Protein AF-A0A7S3RI46-F1 (afdb_monomer_lite)

Foldseek 3Di:
DFDDDPVLLVVLVVLLVVLVVQLVVLVVVPDVSLVVNLVSLVSNLVSCVNTDPCQDPSNVVSLVVNLVSLQVNLVVCVVVVNPVSSVVSNVVNVVSVVVNVVVD

Organism: NCBI:txid141414

Radius of gyration: 14.66 Å; chains: 1; bounding box: 30×29×42 Å

Secondary structure (DSSP, 8-state):
---S-HHHHHHHHHHHHHHHHHHHHHHHHGGGGHHHHHHHHHHHHHHHHHHS-TTSHHHHHHHHHHHHHHHHHHHHHHHTT-HHHHHHHHHHHHHHHHHHHHT-

Structure (mmCIF, N/CA/C/O backbone):
data_AF-A0A7S3RI46-F1
#
_entry.id   AF-A0A7S3RI46-F1
#
loop_
_atom_site.group_PDB
_atom_site.id
_atom_site.type_symbol
_atom_site.label_atom_id
_atom_site.label_alt_id
_atom_site.label_comp_id
_atom_site.label_asym_id
_atom_site.label_entity_id
_atom_site.label_seq_id
_atom_site.pdbx_PDB_ins_code
_atom_site.Cartn_x
_atom_site.Cartn_y
_atom_site.Cartn_z
_atom_site.occupancy
_atom_site.B_iso_or_equiv
_atom_site.auth_seq_id
_atom_site.auth_comp_id
_atom_site.auth_asym_id
_atom_site.auth_atom_id
_atom_site.pdbx_PDB_model_num
ATOM 1 N N . GLU A 1 1 ? 10.068 -7.648 -18.845 1.00 53.09 1 GLU A N 1
ATOM 2 C CA . GLU A 1 1 ? 10.184 -6.561 -19.850 1.00 53.09 1 GLU A CA 1
ATOM 3 C C . GLU A 1 1 ? 9.426 -5.326 -19.367 1.00 53.09 1 GLU A C 1
ATOM 5 O O . GLU A 1 1 ? 8.544 -5.482 -18.534 1.00 53.09 1 GLU A O 1
ATOM 10 N N . LYS A 1 2 ? 9.792 -4.113 -19.807 1.00 55.44 2 LYS A N 1
ATOM 11 C CA . LYS A 1 2 ? 9.089 -2.864 -19.441 1.00 55.44 2 LYS A CA 1
ATOM 12 C C . LYS A 1 2 ? 8.233 -2.423 -20.630 1.00 55.44 2 LYS A C 1
ATOM 14 O O . LYS A 1 2 ? 8.769 -2.297 -21.726 1.00 55.44 2 LYS A O 1
ATOM 19 N N . HIS A 1 3 ? 6.937 -2.204 -20.412 1.00 64.38 3 HIS A N 1
ATOM 20 C CA . HIS A 1 3 ? 5.935 -2.068 -21.482 1.00 64.38 3 HIS A CA 1
ATOM 21 C C . HIS A 1 3 ? 5.725 -0.636 -22.012 1.00 64.38 3 HIS A C 1
ATOM 23 O O . HIS A 1 3 ? 4.960 -0.447 -22.953 1.00 64.38 3 HIS A O 1
ATOM 29 N N . LEU A 1 4 ? 6.391 0.366 -21.428 1.00 70.94 4 LEU A N 1
ATOM 30 C CA . LEU A 1 4 ? 6.129 1.787 -21.690 1.00 70.94 4 LEU A CA 1
ATOM 31 C C . LEU A 1 4 ? 7.309 2.494 -22.383 1.00 70.94 4 LEU A C 1
ATOM 33 O O . LEU A 1 4 ? 8.472 2.170 -22.098 1.00 70.94 4 LEU A O 1
ATOM 37 N N . PRO A 1 5 ? 7.040 3.496 -23.244 1.00 79.00 5 PRO A N 1
ATOM 38 C CA . PRO A 1 5 ? 8.070 4.360 -23.812 1.00 79.00 5 PRO A CA 1
ATOM 39 C C . PRO A 1 5 ? 8.821 5.150 -22.715 1.00 79.00 5 PRO A C 1
ATOM 41 O O . PRO A 1 5 ? 8.291 5.359 -21.621 1.00 79.00 5 PRO A O 1
ATOM 44 N N . PRO A 1 6 ? 10.063 5.615 -22.972 1.00 79.81 6 PRO A N 1
ATOM 45 C CA . PRO A 1 6 ? 10.949 6.151 -21.929 1.00 79.81 6 PRO A CA 1
ATOM 46 C C . PRO A 1 6 ? 10.370 7.304 -21.096 1.00 79.81 6 PRO A C 1
ATOM 48 O O . PRO A 1 6 ? 10.560 7.320 -19.884 1.00 79.81 6 PRO A O 1
ATOM 51 N N . HIS A 1 7 ? 9.634 8.222 -21.726 1.00 81.56 7 HIS A N 1
ATOM 52 C CA . HIS A 1 7 ? 9.030 9.379 -21.059 1.00 81.56 7 HIS A CA 1
ATOM 53 C C . HIS A 1 7 ? 7.856 8.980 -20.147 1.00 81.56 7 HIS A C 1
ATOM 55 O O . HIS A 1 7 ? 7.785 9.420 -19.004 1.00 81.56 7 HIS A O 1
ATOM 61 N N . GLU A 1 8 ? 6.980 8.076 -20.600 1.00 83.19 8 GLU A N 1
ATOM 62 C CA . GLU A 1 8 ? 5.882 7.544 -19.775 1.00 83.19 8 GLU A CA 1
ATOM 63 C C . GLU A 1 8 ? 6.406 6.706 -18.608 1.00 83.19 8 GLU A C 1
ATOM 65 O O . GLU A 1 8 ? 5.813 6.687 -17.530 1.00 83.19 8 GLU A O 1
ATOM 70 N N . ARG A 1 9 ? 7.548 6.039 -18.795 1.00 85.44 9 ARG A N 1
ATOM 71 C CA . ARG A 1 9 ? 8.231 5.322 -17.718 1.00 85.44 9 ARG A CA 1
ATOM 72 C C . ARG A 1 9 ? 8.745 6.270 -16.640 1.00 85.44 9 ARG A C 1
ATOM 74 O O . ARG A 1 9 ? 8.572 5.973 -15.463 1.00 85.44 9 ARG A O 1
ATOM 81 N N . GLU A 1 10 ? 9.411 7.355 -17.022 1.00 88.75 10 GLU A N 1
ATOM 82 C CA . GLU A 1 10 ? 9.913 8.348 -16.062 1.00 88.75 10 GLU A CA 1
ATOM 83 C C . GLU A 1 10 ? 8.765 8.984 -15.282 1.00 88.75 10 GLU A C 1
ATOM 85 O O . GLU A 1 10 ? 8.842 9.087 -14.058 1.00 88.75 10 GLU A O 1
ATOM 90 N N . GLN A 1 11 ? 7.662 9.293 -15.966 1.00 90.38 11 GLN A N 1
ATOM 91 C CA . GLN A 1 11 ? 6.447 9.764 -15.316 1.00 90.38 11 GLN A CA 1
ATOM 92 C C . GLN A 1 11 ? 5.876 8.724 -14.339 1.00 90.38 11 GLN A C 1
ATOM 94 O O . GLN A 1 11 ? 5.619 9.064 -13.188 1.00 90.38 11 GLN A O 1
ATOM 99 N N . CYS A 1 12 ? 5.733 7.456 -14.743 1.00 90.19 12 CYS A N 1
ATOM 100 C CA . CYS A 1 12 ? 5.224 6.410 -13.848 1.00 90.19 12 CYS A CA 1
ATOM 101 C C . CYS A 1 12 ? 6.121 6.220 -12.618 1.00 90.19 12 CYS A C 1
ATOM 103 O O . CYS A 1 12 ? 5.613 6.005 -11.524 1.00 90.19 12 CYS A O 1
ATOM 105 N N . LEU A 1 13 ? 7.446 6.310 -12.769 1.00 92.75 13 LEU A N 1
ATOM 106 C CA . LEU A 1 13 ? 8.376 6.224 -11.639 1.00 92.75 13 LEU A CA 1
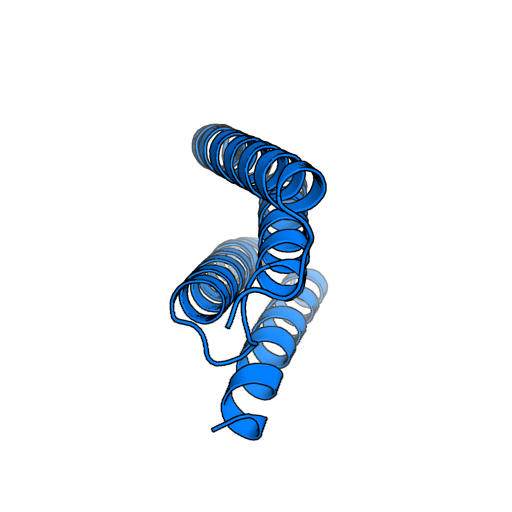ATOM 107 C C . LEU A 1 13 ? 8.227 7.411 -10.679 1.00 92.75 13 LEU A C 1
ATOM 109 O O . LEU A 1 13 ? 8.272 7.210 -9.468 1.00 92.75 13 LEU A O 1
ATOM 113 N N . ALA A 1 14 ? 8.019 8.622 -11.200 1.00 94.69 14 ALA A N 1
ATOM 114 C CA . ALA A 1 14 ? 7.749 9.797 -10.375 1.00 94.69 14 ALA A CA 1
ATOM 115 C C . ALA A 1 14 ? 6.405 9.679 -9.632 1.00 94.69 14 ALA A C 1
ATOM 117 O O . ALA A 1 14 ? 6.339 9.962 -8.439 1.00 94.69 14 ALA A O 1
ATOM 118 N N . GLU A 1 15 ? 5.356 9.199 -10.308 1.00 95.25 15 GLU A N 1
ATOM 119 C CA . GLU A 1 15 ? 4.040 8.937 -9.706 1.00 95.25 15 GLU A CA 1
ATOM 120 C C . GLU A 1 15 ? 4.126 7.865 -8.608 1.00 95.25 15 GLU A C 1
ATOM 122 O O . GLU A 1 15 ? 3.556 8.037 -7.531 1.00 95.25 15 GLU A O 1
ATOM 127 N N . ILE A 1 16 ? 4.892 6.792 -8.841 1.00 95.56 16 ILE A N 1
ATOM 128 C CA . ILE A 1 16 ? 5.181 5.761 -7.835 1.00 95.56 16 ILE A CA 1
ATOM 129 C C . ILE A 1 16 ? 5.881 6.373 -6.619 1.00 95.56 16 ILE A C 1
ATOM 131 O O . ILE A 1 16 ? 5.438 6.151 -5.494 1.00 95.56 16 ILE A O 1
ATOM 135 N N . ALA A 1 17 ? 6.939 7.158 -6.837 1.00 95.62 17 ALA A N 1
ATOM 136 C CA . ALA A 1 17 ? 7.692 7.778 -5.753 1.00 95.62 17 ALA A CA 1
ATOM 137 C C . ALA A 1 17 ? 6.810 8.713 -4.912 1.00 95.62 17 ALA A C 1
ATOM 139 O O . ALA A 1 17 ? 6.876 8.670 -3.686 1.00 95.62 17 ALA A O 1
ATOM 140 N N . GLN A 1 18 ? 5.938 9.499 -5.552 1.00 96.75 18 GLN A N 1
ATOM 141 C CA . GLN A 1 18 ? 4.990 10.353 -4.837 1.00 96.75 18 GLN A CA 1
ATOM 142 C C . GLN A 1 18 ? 4.001 9.531 -4.001 1.00 96.75 18 GLN A C 1
ATOM 144 O O . GLN A 1 18 ? 3.803 9.834 -2.828 1.00 96.75 18 GLN A O 1
ATOM 149 N N . CYS A 1 19 ? 3.429 8.460 -4.564 1.00 96.25 19 CYS A N 1
ATOM 150 C CA . CYS A 1 19 ? 2.526 7.573 -3.824 1.00 96.25 19 CYS A CA 1
ATOM 151 C C . CYS A 1 19 ? 3.213 6.940 -2.604 1.00 96.25 19 CYS A C 1
ATOM 153 O O . CYS A 1 19 ? 2.599 6.804 -1.546 1.00 96.25 19 CYS A O 1
ATOM 155 N N . ASP A 1 20 ? 4.483 6.556 -2.739 1.00 95.56 20 ASP A N 1
ATOM 156 C CA . ASP A 1 20 ? 5.248 5.954 -1.649 1.00 95.56 20 ASP A CA 1
ATOM 157 C C . ASP A 1 20 ? 5.533 6.968 -0.526 1.00 95.56 20 ASP A C 1
ATOM 159 O O . ASP A 1 20 ? 5.450 6.617 0.653 1.00 95.56 20 ASP A O 1
ATOM 163 N N . GLU A 1 21 ? 5.833 8.226 -0.862 1.00 96.44 21 GLU A N 1
ATOM 164 C CA . GLU A 1 21 ? 5.995 9.301 0.126 1.00 96.44 21 GLU A CA 1
ATOM 165 C C . GLU A 1 21 ? 4.668 9.647 0.816 1.00 96.44 21 GLU A C 1
ATOM 167 O O . GLU A 1 21 ? 4.624 9.742 2.045 1.00 96.44 21 GLU A O 1
ATOM 172 N N . ASP A 1 22 ? 3.567 9.729 0.065 1.00 94.81 22 ASP A N 1
ATOM 173 C CA . ASP A 1 22 ? 2.229 9.966 0.618 1.00 94.81 22 ASP A CA 1
ATOM 174 C C . ASP A 1 22 ? 1.823 8.842 1.584 1.00 94.81 22 ASP A C 1
ATOM 176 O O . ASP A 1 22 ? 1.309 9.098 2.678 1.00 94.81 22 ASP A O 1
ATOM 180 N N . ALA A 1 23 ? 2.103 7.585 1.224 1.00 94.81 23 ALA A N 1
ATOM 181 C CA . ALA A 1 23 ? 1.854 6.433 2.084 1.00 94.81 23 ALA A CA 1
ATOM 182 C C . ALA A 1 23 ? 2.690 6.497 3.374 1.00 94.81 23 ALA A C 1
ATOM 184 O O . ALA A 1 23 ? 2.169 6.238 4.464 1.00 94.81 23 ALA A O 1
ATOM 185 N N . LYS A 1 24 ? 3.972 6.881 3.291 1.00 94.06 24 LYS A N 1
ATOM 186 C CA . LYS A 1 24 ? 4.823 7.073 4.479 1.00 94.06 24 LYS A CA 1
ATOM 187 C C . LYS A 1 24 ? 4.281 8.173 5.388 1.00 94.06 24 LYS A C 1
ATOM 189 O O . LYS A 1 24 ? 4.192 7.947 6.595 1.00 94.06 24 LYS A O 1
ATOM 194 N N . ALA A 1 25 ? 3.887 9.314 4.825 1.00 93.69 25 ALA A N 1
ATOM 195 C CA . ALA A 1 25 ? 3.313 10.426 5.579 1.00 93.69 25 ALA A CA 1
ATOM 196 C C . ALA A 1 25 ? 2.010 10.007 6.281 1.00 93.69 25 ALA A C 1
ATOM 198 O O . ALA A 1 25 ? 1.883 10.143 7.499 1.00 93.69 25 ALA A O 1
ATOM 199 N N . CYS A 1 26 ? 1.087 9.368 5.554 1.00 92.75 26 CYS A N 1
ATOM 200 C CA . CYS A 1 26 ? -0.175 8.889 6.122 1.00 92.75 26 CYS A CA 1
ATOM 201 C C . CYS A 1 26 ? 0.041 7.868 7.250 1.00 92.75 26 CYS A C 1
ATOM 203 O O . CYS A 1 26 ? -0.684 7.876 8.243 1.00 92.75 26 CYS A O 1
ATOM 205 N N . LYS A 1 27 ? 1.058 7.004 7.132 1.00 88.94 27 LYS A N 1
ATOM 206 C CA . LYS A 1 27 ? 1.397 6.021 8.171 1.00 88.94 27 LYS A CA 1
ATOM 207 C C . LYS A 1 27 ? 1.870 6.679 9.474 1.00 88.94 27 LYS A C 1
ATOM 209 O O . LYS A 1 27 ? 1.642 6.113 10.540 1.00 88.94 27 LYS A O 1
ATOM 214 N N . GLN A 1 28 ? 2.503 7.852 9.407 1.00 88.81 28 GLN A N 1
ATOM 215 C CA . GLN A 1 28 ? 2.966 8.600 10.584 1.00 88.81 28 GLN A CA 1
ATOM 216 C C . GLN A 1 28 ? 1.829 9.331 11.310 1.00 88.81 28 GLN A C 1
ATOM 218 O O . GLN A 1 28 ? 1.880 9.488 12.527 1.00 88.81 28 GLN A O 1
ATOM 223 N N . GLU A 1 29 ? 0.794 9.744 10.582 1.00 87.75 29 GLU A N 1
ATOM 224 C CA . GLU A 1 29 ? -0.355 10.482 11.123 1.00 87.75 29 GLU A CA 1
ATOM 225 C C . GLU A 1 29 ? -1.428 9.585 11.781 1.00 87.75 29 GLU A C 1
ATOM 227 O O . GLU A 1 29 ? -2.325 10.080 12.465 1.00 87.75 29 GLU A O 1
ATOM 232 N N . GLY A 1 30 ? -1.335 8.261 11.624 1.00 83.38 30 GLY A N 1
ATOM 233 C CA . GLY A 1 30 ? -2.172 7.292 12.337 1.00 83.38 30 GLY A CA 1
ATOM 234 C C . GLY A 1 30 ? -3.609 7.177 11.810 1.00 83.38 30 GLY A C 1
ATOM 235 O O . GLY A 1 30 ? -3.861 7.262 10.607 1.00 83.38 30 GLY A O 1
ATOM 236 N N . GLU A 1 31 ? -4.571 6.933 12.710 1.00 83.25 31 GLU A N 1
ATOM 237 C CA . GLU A 1 31 ? -5.917 6.461 12.332 1.00 83.25 31 GLU A CA 1
ATOM 238 C C . GLU A 1 31 ? -6.697 7.419 11.424 1.00 83.25 31 GLU A C 1
ATOM 240 O O . GLU A 1 31 ? -7.403 6.973 10.518 1.00 83.25 31 GLU A O 1
ATOM 245 N N . ALA A 1 32 ? -6.515 8.732 11.594 1.00 86.81 32 ALA A N 1
ATOM 246 C CA . ALA A 1 32 ? -7.181 9.755 10.784 1.00 86.81 32 ALA A CA 1
ATOM 247 C C . ALA A 1 32 ? -6.818 9.682 9.288 1.00 86.81 32 ALA A C 1
ATOM 249 O O . ALA A 1 32 ? -7.549 10.200 8.442 1.00 86.81 32 ALA A O 1
ATOM 250 N N . LYS A 1 33 ? -5.696 9.034 8.954 1.00 92.44 33 LYS A N 1
ATOM 251 C CA . LYS A 1 33 ? -5.148 8.950 7.598 1.00 92.44 33 LYS A CA 1
ATOM 252 C C . LYS A 1 33 ? -5.200 7.550 6.997 1.00 92.44 33 LYS A C 1
ATOM 254 O O . LYS A 1 33 ? -4.726 7.355 5.882 1.00 92.44 33 LYS A O 1
ATOM 259 N N . HIS A 1 34 ? -5.830 6.585 7.665 1.00 92.06 34 HIS A N 1
ATOM 260 C CA . HIS A 1 34 ? -5.931 5.205 7.179 1.00 92.06 34 HIS A CA 1
ATOM 261 C C . HIS A 1 34 ? -6.531 5.087 5.771 1.00 92.06 34 HIS A C 1
ATOM 263 O O . HIS A 1 34 ? -6.014 4.339 4.944 1.00 92.06 34 HIS A O 1
ATOM 269 N N . GLN A 1 35 ? -7.575 5.859 5.461 1.00 91.81 35 GLN A N 1
ATOM 270 C CA . GLN A 1 35 ? -8.171 5.838 4.123 1.00 91.81 35 GLN A CA 1
ATOM 271 C C . GLN A 1 35 ? -7.206 6.376 3.054 1.00 91.81 35 GLN A C 1
ATOM 273 O O . GLN A 1 35 ? -7.117 5.819 1.964 1.00 91.81 35 GLN A O 1
ATOM 278 N N . GLN A 1 36 ? -6.461 7.432 3.383 1.00 94.25 36 GLN A N 1
ATOM 279 C CA . GLN A 1 36 ? -5.502 8.064 2.472 1.00 94.25 36 GLN A CA 1
ATOM 280 C C . GLN A 1 36 ? -4.273 7.175 2.260 1.00 94.25 36 GLN A C 1
ATOM 282 O O . GLN A 1 36 ? -3.789 7.057 1.139 1.00 94.25 36 GLN A O 1
ATOM 287 N N . LEU A 1 37 ? -3.837 6.463 3.305 1.00 95.75 37 LEU A N 1
ATOM 288 C CA . LEU A 1 37 ? -2.810 5.428 3.206 1.00 95.75 37 LEU A CA 1
ATOM 289 C C . LEU A 1 37 ? -3.212 4.342 2.201 1.00 95.75 37 LEU A C 1
ATOM 291 O O . LEU A 1 37 ? -2.431 3.995 1.319 1.00 95.75 37 LEU A O 1
ATOM 295 N N . LEU A 1 38 ? -4.431 3.813 2.325 1.00 94.94 38 LEU A N 1
ATOM 296 C CA . LEU A 1 38 ? -4.932 2.772 1.430 1.00 94.94 38 LEU A CA 1
ATOM 297 C C . LEU A 1 38 ? -5.023 3.252 -0.023 1.00 94.94 38 LEU A C 1
ATOM 299 O O . LEU A 1 38 ? -4.658 2.508 -0.931 1.00 94.94 38 LEU A O 1
ATOM 303 N N . GLU A 1 39 ? -5.467 4.489 -0.240 1.00 95.38 39 GLU A N 1
ATOM 304 C CA . GLU A 1 39 ? -5.549 5.093 -1.571 1.00 95.38 39 GLU A CA 1
ATOM 305 C C . GLU A 1 39 ? -4.161 5.306 -2.197 1.00 95.38 39 GLU A C 1
ATOM 307 O O . GLU A 1 39 ? -3.959 4.988 -3.371 1.00 95.38 39 GLU A O 1
ATOM 312 N N . ALA A 1 40 ? -3.189 5.797 -1.421 1.00 96.44 40 ALA A N 1
ATOM 313 C CA . ALA A 1 40 ? -1.814 5.984 -1.881 1.00 96.44 40 ALA A CA 1
ATOM 314 C C . ALA A 1 40 ? -1.174 4.648 -2.296 1.00 96.44 40 ALA A C 1
ATOM 316 O O . ALA A 1 40 ? -0.578 4.546 -3.369 1.00 96.44 40 ALA A O 1
ATOM 317 N N . LEU A 1 41 ? -1.371 3.593 -1.498 1.00 96.00 41 LEU A N 1
ATOM 318 C CA . LEU A 1 41 ? -0.873 2.251 -1.812 1.00 96.00 41 LEU A CA 1
ATOM 319 C C . LEU A 1 41 ? -1.548 1.651 -3.058 1.00 96.00 41 LEU A C 1
ATOM 321 O O . LEU A 1 41 ? -0.870 1.044 -3.887 1.00 96.00 41 LEU A O 1
ATOM 325 N N . GLU A 1 42 ? -2.858 1.845 -3.240 1.00 95.06 42 GLU A N 1
ATOM 326 C CA . GLU A 1 42 ? -3.573 1.400 -4.447 1.00 95.06 42 GLU A CA 1
ATOM 327 C C . GLU A 1 42 ? -3.088 2.099 -5.712 1.00 95.06 42 GLU A C 1
ATOM 329 O O . GLU A 1 42 ? -2.853 1.441 -6.730 1.00 95.06 42 GLU A O 1
ATOM 334 N N . LYS A 1 43 ? -2.919 3.423 -5.653 1.00 95.50 43 LYS A N 1
ATOM 335 C CA . LYS A 1 43 ? -2.370 4.202 -6.765 1.00 95.50 43 LYS A CA 1
ATOM 336 C C . LYS A 1 43 ? -0.953 3.737 -7.085 1.00 95.50 43 LYS A C 1
ATOM 338 O O . LYS A 1 43 ? -0.661 3.407 -8.234 1.00 95.50 43 LYS A O 1
ATOM 343 N N . GLY A 1 44 ? -0.106 3.587 -6.066 1.00 96.00 44 GLY A N 1
ATOM 344 C CA . GLY A 1 44 ? 1.251 3.067 -6.215 1.00 96.00 44 GLY A CA 1
ATOM 345 C C . GLY A 1 44 ? 1.296 1.6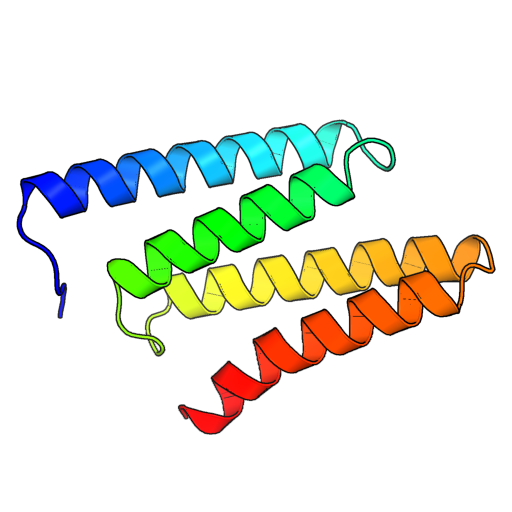81 -6.867 1.00 96.00 44 GLY A C 1
ATOM 346 O O . GLY A 1 44 ? 2.135 1.442 -7.738 1.00 96.00 44 GLY A O 1
ATOM 347 N N . LEU A 1 45 ? 0.385 0.775 -6.498 1.00 94.56 45 LEU A N 1
ATOM 348 C CA . LEU A 1 45 ? 0.251 -0.541 -7.128 1.00 94.56 45 LEU A CA 1
ATOM 349 C C . LEU A 1 45 ? -0.217 -0.431 -8.587 1.00 94.56 45 LEU A C 1
ATOM 351 O O . LEU A 1 45 ? 0.317 -1.116 -9.458 1.00 94.56 45 LEU A O 1
ATOM 355 N N . HIS A 1 46 ? -1.177 0.449 -8.879 1.00 93.81 46 HIS A N 1
ATOM 356 C CA . HIS A 1 46 ? -1.652 0.687 -10.242 1.00 93.81 46 HIS A CA 1
ATOM 357 C C . HIS A 1 46 ? -0.520 1.147 -11.175 1.00 93.81 46 HIS A C 1
ATOM 359 O O . HIS A 1 46 ? -0.348 0.578 -12.254 1.00 93.81 46 HIS A O 1
ATOM 365 N N . HIS A 1 47 ? 0.294 2.120 -10.758 1.00 93.12 47 HIS A N 1
ATOM 366 C CA . HIS A 1 47 ? 1.427 2.587 -11.565 1.00 93.12 47 HIS A CA 1
ATOM 367 C C . HIS A 1 47 ? 2.497 1.497 -11.745 1.00 93.12 47 HIS A C 1
ATOM 369 O O . HIS A 1 47 ? 3.044 1.346 -12.839 1.00 93.12 47 HIS A O 1
ATOM 375 N N . ARG A 1 48 ? 2.754 0.675 -10.717 1.00 93.44 48 ARG A N 1
ATOM 376 C CA . ARG A 1 48 ? 3.671 -0.474 -10.824 1.00 93.44 48 ARG A CA 1
ATOM 37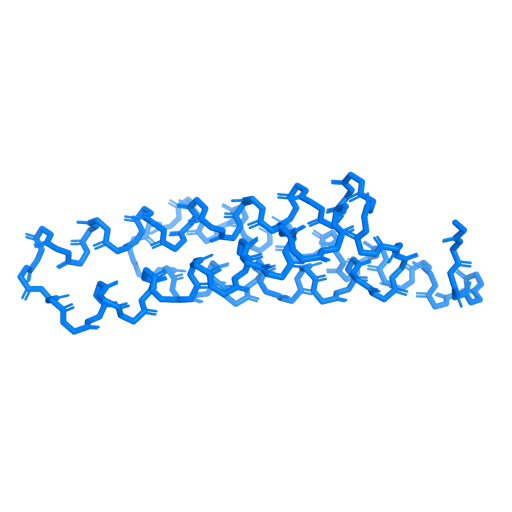7 C C . ARG A 1 48 ? 3.176 -1.515 -11.827 1.00 93.44 48 ARG A C 1
ATOM 379 O O . ARG A 1 48 ? 3.960 -1.919 -12.676 1.00 93.44 48 ARG A O 1
ATOM 386 N N . ARG A 1 49 ? 1.887 -1.867 -11.823 1.00 91.44 49 ARG A N 1
ATOM 387 C CA . ARG A 1 49 ? 1.289 -2.788 -12.814 1.00 91.44 49 ARG A CA 1
ATOM 388 C C . ARG A 1 49 ? 1.334 -2.267 -14.252 1.00 91.44 49 ARG A C 1
ATOM 390 O O . ARG A 1 49 ? 1.333 -3.050 -15.194 1.00 91.44 49 ARG A O 1
ATOM 397 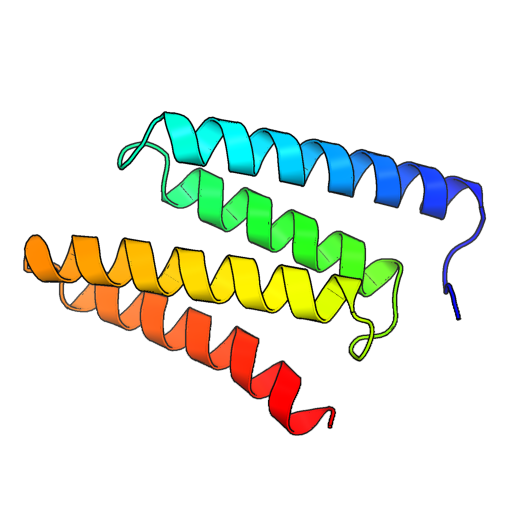N N . ARG A 1 50 ? 1.371 -0.945 -14.446 1.00 90.12 50 ARG A N 1
ATOM 398 C CA . ARG A 1 50 ? 1.581 -0.346 -15.776 1.00 90.12 50 ARG A CA 1
ATOM 399 C C . ARG A 1 50 ? 3.029 -0.479 -16.248 1.00 90.12 50 ARG A C 1
ATOM 401 O O . ARG A 1 50 ? 3.276 -0.559 -17.449 1.00 90.12 50 ARG A O 1
ATOM 408 N N . LEU A 1 51 ? 3.981 -0.460 -15.317 1.00 89.50 51 LEU A N 1
ATOM 409 C CA . LEU A 1 51 ? 5.408 -0.415 -15.624 1.00 89.50 51 LEU A CA 1
ATOM 410 C C . LEU A 1 51 ? 6.070 -1.798 -15.665 1.00 89.50 51 LEU A C 1
ATOM 412 O O . LEU A 1 51 ? 6.979 -2.028 -16.472 1.00 89.50 51 LEU A O 1
ATOM 416 N N . TYR A 1 52 ? 5.620 -2.697 -14.802 1.00 88.62 52 TYR A N 1
ATOM 417 C CA . TYR A 1 52 ? 6.181 -4.018 -14.583 1.00 88.62 52 TYR A CA 1
ATOM 418 C C . TYR A 1 52 ? 5.140 -5.102 -14.868 1.00 88.62 52 TYR A C 1
ATOM 420 O O . TYR A 1 52 ? 3.939 -4.850 -14.859 1.00 88.62 52 TYR A O 1
ATOM 428 N N . GLN A 1 53 ? 5.616 -6.318 -15.129 1.00 87.12 53 GLN A N 1
ATOM 429 C CA . GLN A 1 53 ? 4.748 -7.489 -15.241 1.00 87.12 53 GLN A CA 1
ATOM 430 C C . GLN A 1 53 ? 4.126 -7.819 -13.880 1.00 87.12 53 GLN A C 1
ATOM 432 O O . GLN A 1 53 ? 4.729 -7.545 -12.848 1.00 87.12 53 GLN A O 1
ATOM 437 N N . GLU A 1 54 ? 2.954 -8.449 -13.875 1.00 86.31 54 GLU A N 1
ATOM 438 C CA . GLU A 1 54 ? 2.234 -8.775 -12.635 1.00 86.31 54 GLU A CA 1
ATOM 439 C C . GLU A 1 54 ? 3.067 -9.649 -11.680 1.00 86.31 54 GLU A C 1
ATOM 441 O O . GLU A 1 54 ? 3.089 -9.414 -10.477 1.00 86.31 54 GLU A O 1
ATOM 446 N N . ALA A 1 55 ? 3.853 -10.582 -12.228 1.00 85.25 55 ALA A N 1
ATOM 447 C CA . ALA A 1 55 ? 4.758 -11.449 -11.472 1.00 85.25 55 ALA A CA 1
ATOM 448 C C . ALA A 1 55 ? 6.077 -10.769 -11.035 1.00 85.25 55 ALA A C 1
ATOM 450 O O . ALA A 1 55 ? 6.981 -11.438 -10.527 1.00 85.25 55 ALA A O 1
ATOM 451 N N . SER A 1 56 ? 6.250 -9.463 -11.269 1.00 88.88 56 SER A N 1
ATOM 452 C CA . SER A 1 56 ? 7.482 -8.769 -10.890 1.00 88.88 56 SER A CA 1
ATOM 453 C C . SER A 1 56 ? 7.580 -8.579 -9.370 1.00 88.88 56 SER A C 1
ATOM 455 O O . SER A 1 56 ? 6.559 -8.446 -8.685 1.00 88.88 56 SER A O 1
ATOM 457 N N . PRO A 1 57 ? 8.805 -8.512 -8.815 1.00 89.44 57 PRO A N 1
ATOM 458 C CA . PRO A 1 57 ? 8.986 -8.254 -7.391 1.00 89.44 57 PRO A CA 1
ATOM 459 C C . PRO A 1 57 ? 8.391 -6.904 -6.968 1.00 89.44 57 PRO A C 1
ATOM 461 O O . PRO A 1 57 ? 7.855 -6.809 -5.872 1.00 89.44 57 PRO A O 1
ATOM 464 N N . GLU A 1 58 ? 8.417 -5.885 -7.833 1.00 92.00 58 GLU A N 1
ATOM 465 C CA . GLU A 1 58 ? 7.854 -4.564 -7.536 1.00 92.00 58 GLU A CA 1
ATOM 466 C C . GLU A 1 58 ? 6.331 -4.602 -7.361 1.00 92.00 58 GLU A C 1
ATOM 468 O O . GLU A 1 58 ? 5.800 -3.955 -6.456 1.00 92.00 58 GLU A O 1
ATOM 473 N N . VAL A 1 59 ? 5.619 -5.350 -8.211 1.00 91.88 59 VAL A N 1
ATOM 474 C CA . VAL A 1 59 ? 4.162 -5.523 -8.090 1.00 91.88 59 VAL A CA 1
ATOM 475 C C . VAL A 1 59 ? 3.836 -6.379 -6.871 1.00 91.88 59 VAL A C 1
ATOM 477 O O . VAL A 1 59 ? 2.964 -6.013 -6.083 1.00 91.88 59 VAL A O 1
ATOM 480 N N . HIS A 1 60 ? 4.586 -7.460 -6.656 1.00 90.50 60 HIS A N 1
ATOM 481 C CA . HIS A 1 60 ? 4.399 -8.342 -5.508 1.00 90.50 60 HIS A CA 1
ATOM 482 C C . HIS A 1 60 ? 4.608 -7.609 -4.173 1.00 90.50 60 HIS A C 1
ATOM 484 O O . HIS A 1 60 ? 3.767 -7.698 -3.277 1.00 90.50 60 HIS A O 1
ATOM 490 N N . GLU A 1 61 ? 5.682 -6.832 -4.039 1.00 92.25 61 GLU A N 1
ATOM 491 C CA . GLU A 1 61 ? 5.952 -6.055 -2.829 1.00 92.25 61 GLU A CA 1
ATOM 492 C C . GLU A 1 61 ? 4.850 -5.015 -2.570 1.00 92.25 61 GLU A C 1
ATOM 494 O O . GLU A 1 61 ? 4.387 -4.866 -1.438 1.00 92.25 61 GLU A O 1
ATOM 499 N N . ALA A 1 62 ? 4.346 -4.353 -3.615 1.00 93.81 62 ALA A N 1
ATOM 500 C CA . ALA A 1 62 ? 3.240 -3.406 -3.485 1.00 93.81 62 ALA A CA 1
ATOM 501 C C . ALA A 1 62 ? 1.916 -4.078 -3.080 1.00 93.81 62 ALA A C 1
ATOM 503 O O . ALA A 1 62 ? 1.214 -3.561 -2.207 1.00 93.81 62 ALA A O 1
ATOM 504 N N . CYS A 1 63 ? 1.590 -5.242 -3.653 1.00 93.75 63 CYS A N 1
ATOM 505 C CA . CYS A 1 63 ? 0.445 -6.052 -3.228 1.00 93.75 63 CYS A CA 1
ATOM 506 C C . CYS A 1 63 ? 0.567 -6.430 -1.749 1.00 93.75 63 CYS A C 1
ATOM 508 O O . CYS A 1 63 ? -0.376 -6.237 -0.981 1.00 93.75 63 CYS A O 1
ATOM 510 N N . ARG A 1 64 ? 1.749 -6.891 -1.328 1.00 92.69 64 ARG A N 1
ATOM 511 C CA . ARG A 1 64 ? 2.024 -7.244 0.065 1.00 92.69 64 ARG A CA 1
ATOM 512 C C . ARG A 1 64 ? 1.825 -6.056 1.005 1.00 92.69 64 ARG A C 1
ATOM 514 O O . ARG A 1 64 ? 1.121 -6.198 2.002 1.00 92.69 64 ARG A O 1
ATOM 521 N N . HIS A 1 65 ? 2.385 -4.890 0.688 1.00 93.62 65 HIS A N 1
ATOM 522 C CA . HIS A 1 65 ? 2.217 -3.688 1.509 1.00 93.62 65 HIS A CA 1
ATOM 523 C C . HIS A 1 65 ? 0.750 -3.261 1.631 1.00 93.62 65 HIS A C 1
ATOM 525 O O . HIS A 1 65 ? 0.304 -2.892 2.720 1.00 93.62 65 HIS A O 1
ATOM 531 N N . LEU A 1 66 ? -0.019 -3.347 0.543 1.00 94.94 66 LEU A N 1
ATOM 532 C CA . LEU A 1 66 ? -1.451 -3.057 0.569 1.00 94.94 66 LEU A CA 1
ATOM 533 C C . LEU A 1 66 ? -2.221 -4.070 1.433 1.00 94.94 66 LEU A C 1
ATOM 535 O O . LEU A 1 66 ? -3.058 -3.662 2.237 1.00 94.94 66 LEU A O 1
ATOM 539 N N . CYS A 1 67 ? -1.910 -5.365 1.334 1.00 94.31 67 CYS A N 1
ATOM 540 C CA . CYS A 1 67 ? -2.499 -6.401 2.188 1.00 94.31 67 CYS A CA 1
ATOM 541 C C . CYS A 1 67 ? -2.184 -6.172 3.672 1.00 94.31 67 CYS A C 1
ATOM 543 O O . CYS A 1 67 ? -3.084 -6.218 4.510 1.00 94.31 67 CYS A O 1
ATOM 545 N N . GLU A 1 68 ? -0.924 -5.887 4.006 1.00 93.88 68 GLU A N 1
ATOM 546 C CA . GLU A 1 68 ? -0.496 -5.597 5.378 1.00 93.88 68 GLU A CA 1
ATOM 547 C C . GLU A 1 68 ? -1.223 -4.367 5.943 1.00 93.88 68 GLU A C 1
ATOM 549 O O . GLU A 1 68 ? -1.701 -4.405 7.080 1.00 93.88 68 GLU A O 1
ATOM 554 N N . ALA A 1 69 ? -1.384 -3.306 5.145 1.00 94.44 69 ALA A N 1
ATOM 555 C CA . ALA A 1 69 ? -2.135 -2.117 5.540 1.00 94.44 69 ALA A CA 1
ATOM 556 C C . ALA A 1 69 ? -3.627 -2.417 5.759 1.00 94.44 69 ALA A C 1
ATOM 558 O O . ALA A 1 69 ? -4.178 -2.043 6.796 1.00 94.44 69 ALA A O 1
ATOM 559 N N . CYS A 1 70 ? -4.276 -3.132 4.833 1.00 94.94 70 CYS A N 1
ATOM 560 C CA . CYS A 1 70 ? -5.667 -3.564 4.982 1.00 94.94 70 CYS A CA 1
ATOM 561 C C . CYS A 1 70 ? -5.865 -4.385 6.263 1.00 94.94 70 CYS A C 1
ATOM 563 O O . CYS A 1 70 ? -6.783 -4.100 7.028 1.00 94.94 70 CYS A O 1
ATOM 565 N N . ASN A 1 71 ? -4.982 -5.348 6.540 1.00 94.88 71 ASN A N 1
ATOM 566 C CA . ASN A 1 71 ? -5.062 -6.202 7.728 1.00 94.88 71 ASN A CA 1
ATOM 567 C C . ASN A 1 71 ? -4.827 -5.421 9.027 1.00 94.88 71 ASN A C 1
ATOM 569 O O . ASN A 1 71 ? -5.533 -5.631 10.018 1.00 94.88 71 ASN A O 1
ATOM 573 N N . PHE A 1 72 ? -3.866 -4.494 9.029 1.00 94.56 72 PHE A N 1
ATOM 574 C CA . PHE A 1 72 ? -3.607 -3.624 10.173 1.00 94.56 72 PHE A CA 1
ATOM 575 C C . PHE A 1 72 ? -4.831 -2.761 10.502 1.00 94.56 72 PHE A C 1
ATOM 577 O O . PHE A 1 72 ? -5.289 -2.740 11.646 1.00 94.56 72 PHE A O 1
ATOM 584 N N . ILE A 1 73 ? -5.400 -2.093 9.496 1.00 94.75 73 ILE A N 1
ATOM 585 C CA . ILE A 1 73 ? -6.566 -1.223 9.680 1.00 94.75 73 ILE A CA 1
ATOM 586 C C . ILE A 1 73 ? -7.799 -2.059 10.046 1.00 94.75 73 ILE A C 1
ATOM 588 O O . ILE A 1 73 ? -8.539 -1.680 10.950 1.00 94.75 73 ILE A O 1
ATOM 592 N N . ALA A 1 74 ? -7.992 -3.228 9.430 1.00 94.44 74 ALA A N 1
ATOM 593 C CA . ALA A 1 74 ? -9.064 -4.152 9.794 1.00 94.44 74 ALA A CA 1
ATOM 594 C C . ALA A 1 74 ? -8.979 -4.559 11.270 1.00 94.44 74 ALA A C 1
ATOM 596 O O . ALA A 1 74 ? -9.979 -4.507 11.977 1.00 94.44 74 ALA A O 1
ATOM 597 N N . THR A 1 75 ? -7.780 -4.885 11.762 1.00 94.44 75 THR A N 1
ATOM 598 C CA . THR A 1 75 ? -7.553 -5.226 13.176 1.00 94.44 75 THR A CA 1
ATOM 599 C C . THR A 1 75 ? -7.937 -4.070 14.103 1.00 94.44 75 THR A C 1
ATOM 601 O O . THR A 1 75 ? -8.562 -4.297 15.137 1.00 94.44 75 THR A O 1
ATOM 604 N N . ARG A 1 76 ? -7.625 -2.823 13.727 1.00 92.69 76 ARG A N 1
ATOM 605 C CA . ARG A 1 76 ? -8.057 -1.633 14.479 1.00 92.69 76 ARG A CA 1
ATOM 606 C C . ARG A 1 76 ? -9.575 -1.479 14.486 1.00 92.69 76 ARG A C 1
ATOM 608 O O . ARG A 1 76 ? -10.149 -1.236 15.540 1.00 92.69 76 ARG A O 1
ATOM 615 N N . LEU A 1 77 ? -10.231 -1.684 13.346 1.00 93.00 77 LEU A N 1
ATOM 616 C CA . LEU A 1 77 ? -11.692 -1.630 13.254 1.00 93.00 77 LEU A CA 1
ATOM 617 C C . LEU A 1 77 ? -12.362 -2.725 14.096 1.00 93.00 77 LEU A C 1
ATOM 619 O O . LEU A 1 77 ? -13.362 -2.442 14.748 1.00 93.00 77 LEU A O 1
ATOM 623 N N . LEU A 1 78 ? -11.790 -3.934 14.159 1.00 93.75 78 LEU A N 1
ATOM 624 C CA . LEU A 1 78 ? -12.263 -4.999 15.055 1.00 93.75 78 LEU A CA 1
ATOM 625 C C . LEU A 1 78 ? -12.160 -4.593 16.530 1.00 93.75 78 LEU A C 1
ATOM 627 O O . LEU A 1 78 ? -13.089 -4.836 17.290 1.00 93.75 78 LEU A O 1
ATOM 631 N N . GLN A 1 79 ? -11.065 -3.938 16.934 1.00 94.06 79 GLN A N 1
ATOM 632 C CA . GLN A 1 79 ? -10.898 -3.417 18.301 1.00 94.06 79 GLN A CA 1
ATOM 633 C C . GLN A 1 79 ? -11.911 -2.316 18.656 1.00 94.06 79 GLN A C 1
ATOM 635 O O . GLN A 1 79 ? -12.127 -2.048 19.834 1.00 94.06 79 GLN A O 1
ATOM 640 N N . GLN A 1 80 ? -12.511 -1.678 17.650 1.00 93.75 80 GLN A N 1
ATOM 641 C CA . GLN A 1 80 ? -13.539 -0.644 17.786 1.00 93.75 80 GLN A CA 1
ATOM 642 C C . GLN A 1 80 ? -14.963 -1.200 17.575 1.00 93.75 80 GLN A C 1
ATOM 644 O O . GLN A 1 80 ? -15.888 -0.422 17.352 1.00 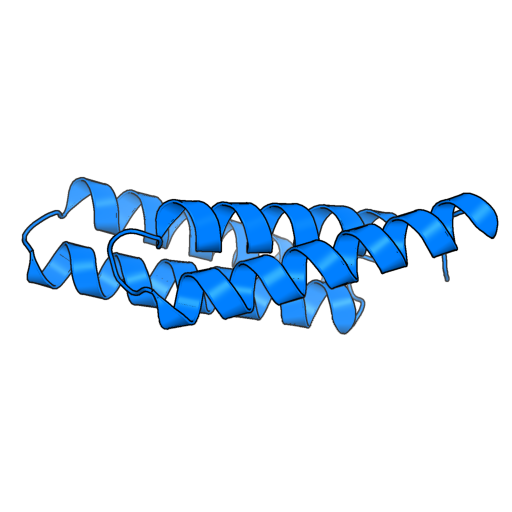93.75 80 GLN A O 1
ATOM 649 N N . ASP A 1 81 ? -15.138 -2.529 17.572 1.00 94.69 81 ASP A N 1
ATOM 650 C CA . ASP A 1 81 ? -16.400 -3.232 17.276 1.00 94.69 81 ASP A CA 1
ATOM 651 C C . ASP A 1 81 ? -17.002 -2.923 15.885 1.00 94.69 81 ASP A C 1
ATOM 653 O O . ASP A 1 81 ? -18.155 -3.249 15.584 1.00 94.69 81 ASP A O 1
ATOM 657 N N . ASN A 1 82 ? -16.212 -2.354 14.968 1.00 93.94 82 ASN A N 1
ATOM 658 C CA . ASN A 1 82 ? -16.620 -2.083 13.592 1.00 93.94 82 ASN A CA 1
ATOM 659 C C . ASN A 1 82 ? -16.383 -3.307 12.692 1.00 93.94 82 ASN A C 1
ATOM 661 O O . ASN A 1 82 ? -15.520 -3.325 11.806 1.00 93.94 82 ASN A O 1
ATOM 665 N N . MET A 1 83 ? -17.197 -4.339 12.913 1.00 92.56 83 MET A N 1
ATOM 666 C CA . MET A 1 83 ? -17.164 -5.592 12.149 1.00 92.56 83 MET A CA 1
ATOM 667 C C . MET A 1 83 ? -17.383 -5.398 10.636 1.00 92.56 83 MET A C 1
ATOM 669 O O . MET A 1 83 ? -16.636 -6.001 9.860 1.00 92.56 83 MET A O 1
ATOM 673 N N . PRO A 1 84 ? -18.336 -4.560 10.165 1.00 94.31 84 PRO A N 1
ATOM 674 C CA . PRO A 1 84 ? -18.545 -4.366 8.729 1.00 94.31 84 PRO A CA 1
ATOM 675 C C . PRO A 1 84 ? -17.331 -3.742 8.033 1.00 94.31 84 PRO A C 1
ATOM 677 O O . PRO A 1 84 ? -16.936 -4.191 6.954 1.00 94.31 84 PRO A O 1
ATOM 680 N N . GLY A 1 85 ? -16.715 -2.733 8.658 1.00 91.44 85 GLY A N 1
ATOM 681 C CA . GLY A 1 85 ? -15.527 -2.076 8.121 1.00 91.44 85 GLY A CA 1
ATOM 682 C C . GLY A 1 85 ? -14.327 -3.020 8.067 1.00 91.44 85 GLY A C 1
ATOM 683 O O . GLY A 1 85 ? -13.668 -3.121 7.031 1.00 91.44 85 GLY A O 1
ATOM 684 N N . ALA A 1 86 ? -14.093 -3.777 9.143 1.00 93.12 86 ALA A N 1
ATOM 685 C CA . ALA A 1 86 ? -13.037 -4.783 9.178 1.00 93.12 86 ALA A CA 1
ATOM 686 C C . ALA A 1 86 ? -13.220 -5.850 8.089 1.00 93.12 86 ALA A C 1
ATOM 688 O O . ALA A 1 86 ? -12.288 -6.132 7.339 1.00 93.12 86 ALA A O 1
ATOM 689 N N . HIS A 1 87 ? -14.432 -6.392 7.944 1.00 93.75 87 HIS A N 1
ATOM 690 C CA . HIS A 1 87 ? -14.734 -7.401 6.930 1.00 93.75 87 HIS A CA 1
ATOM 691 C C . HIS A 1 87 ? -14.505 -6.878 5.503 1.00 93.75 87 HIS A C 1
ATOM 693 O O . HIS A 1 87 ? -13.948 -7.583 4.662 1.00 93.75 87 HIS A O 1
ATOM 699 N N . SER A 1 88 ? -14.885 -5.625 5.225 1.00 93.31 88 SER A N 1
ATOM 700 C CA . SER A 1 88 ? -14.635 -5.003 3.921 1.00 93.31 88 SER A CA 1
ATOM 701 C C . SER A 1 88 ? -13.141 -4.903 3.600 1.00 93.31 88 SER A C 1
ATOM 703 O O . SER A 1 88 ? -12.746 -5.137 2.458 1.00 93.31 88 SER A O 1
ATOM 705 N N . LEU A 1 89 ? -12.309 -4.562 4.588 1.00 92.62 89 LEU A N 1
ATOM 706 C CA . LEU A 1 89 ? -10.861 -4.456 4.403 1.00 92.62 89 LEU A CA 1
ATOM 707 C C . LEU A 1 89 ? -10.189 -5.821 4.247 1.00 92.62 89 LEU A C 1
ATOM 709 O O . LEU A 1 89 ? -9.319 -5.964 3.392 1.00 92.62 89 LEU A O 1
ATOM 713 N N . LEU A 1 90 ? -10.623 -6.831 5.004 1.00 92.44 90 LEU A N 1
ATOM 714 C CA . LEU A 1 90 ? -10.104 -8.196 4.880 1.00 92.44 90 LEU A CA 1
ATOM 715 C C . LEU A 1 90 ? -10.421 -8.796 3.507 1.00 92.44 90 LEU A C 1
ATOM 717 O O . LEU A 1 90 ? -9.523 -9.303 2.843 1.00 92.44 90 LEU A O 1
ATOM 721 N N . LYS A 1 91 ? -11.660 -8.642 3.022 1.00 92.12 91 LYS A N 1
ATOM 722 C CA . LYS A 1 91 ? -12.039 -9.077 1.668 1.00 92.12 91 LYS A CA 1
ATOM 723 C C . LYS A 1 91 ? -11.202 -8.387 0.588 1.00 92.12 91 LYS A C 1
ATOM 725 O O . LYS A 1 91 ? -10.882 -8.973 -0.441 1.00 92.12 91 LYS A O 1
ATOM 730 N N . ARG A 1 92 ? -10.849 -7.121 0.806 1.00 89.81 92 ARG A N 1
ATOM 731 C CA . ARG A 1 92 ? -9.990 -6.375 -0.114 1.00 89.81 92 ARG A CA 1
ATOM 732 C C . ARG A 1 92 ? -8.542 -6.872 -0.073 1.00 89.81 92 ARG A C 1
ATOM 734 O O . ARG A 1 92 ? -7.936 -6.982 -1.132 1.00 89.81 92 ARG A O 1
ATOM 741 N N . ALA A 1 93 ? -8.004 -7.202 1.103 1.00 90.00 93 ALA A N 1
ATOM 742 C CA . ALA A 1 93 ? -6.691 -7.841 1.226 1.00 90.00 93 ALA A CA 1
ATOM 743 C C . ALA A 1 93 ? -6.654 -9.194 0.496 1.00 90.00 93 ALA A C 1
ATOM 745 O O . ALA A 1 93 ? -5.727 -9.458 -0.264 1.00 90.00 93 ALA A O 1
ATOM 746 N N . GLU A 1 94 ? -7.699 -10.007 0.656 1.00 87.56 94 GLU A N 1
ATOM 747 C CA . GLU A 1 94 ? -7.850 -11.289 -0.040 1.00 87.56 94 GLU A CA 1
ATOM 748 C C . GLU A 1 94 ? -7.841 -11.105 -1.562 1.00 87.56 94 GLU A C 1
ATOM 750 O O . GLU A 1 94 ? -7.019 -11.701 -2.237 1.00 87.56 94 GLU A O 1
ATOM 755 N N . GLN A 1 95 ? -8.626 -10.178 -2.118 1.00 86.94 95 GLN A N 1
ATOM 756 C CA . GLN A 1 95 ? -8.632 -9.915 -3.568 1.00 86.94 95 GLN A CA 1
ATOM 757 C C . GLN A 1 95 ? -7.281 -9.458 -4.134 1.00 86.94 95 GLN A C 1
ATOM 759 O O . GLN A 1 95 ? -6.995 -9.676 -5.314 1.00 86.94 95 GLN A O 1
ATOM 764 N N . VAL A 1 96 ? -6.478 -8.759 -3.332 1.00 83.25 96 VAL A N 1
ATOM 765 C CA . VAL A 1 96 ? -5.128 -8.336 -3.724 1.00 83.25 96 VAL A CA 1
ATOM 766 C C . VAL A 1 96 ? -4.163 -9.526 -3.682 1.00 83.25 96 VAL A C 1
ATOM 768 O O . VAL A 1 96 ? -3.292 -9.611 -4.544 1.00 83.25 96 VAL A O 1
ATOM 771 N N . SER A 1 97 ? -4.358 -10.458 -2.745 1.00 76.56 97 SER A N 1
ATOM 772 C CA . SER A 1 97 ? -3.583 -11.699 -2.608 1.00 76.56 97 SER A CA 1
ATOM 773 C C . SER A 1 97 ? -3.974 -12.783 -3.626 1.00 76.56 97 SER A C 1
ATOM 775 O O . SER A 1 97 ? -3.103 -13.430 -4.193 1.00 76.56 97 SER A O 1
ATOM 777 N N . ASP A 1 98 ? -5.261 -12.964 -3.919 1.00 64.69 98 ASP A N 1
ATOM 778 C CA . ASP A 1 98 ? -5.770 -14.007 -4.823 1.00 64.69 98 ASP A CA 1
ATOM 779 C C . ASP A 1 98 ? -5.372 -13.759 -6.275 1.00 64.69 98 ASP A C 1
ATOM 781 O O . ASP A 1 98 ? -5.057 -14.689 -7.016 1.00 64.69 98 ASP A O 1
ATOM 785 N N . LYS A 1 99 ? -5.343 -12.486 -6.689 1.00 58.78 99 LYS A N 1
ATOM 786 C CA . LYS A 1 99 ? -4.798 -12.110 -8.000 1.00 58.78 99 LYS A CA 1
ATOM 787 C C . LYS A 1 99 ? -3.339 -12.537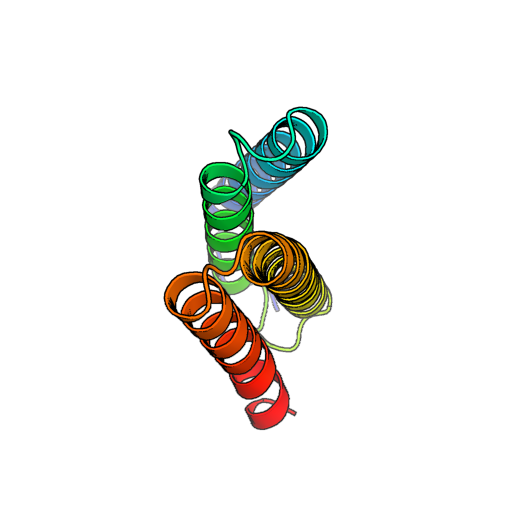 -8.142 1.00 58.78 99 LYS A C 1
ATOM 789 O O . LYS A 1 99 ? -2.915 -12.851 -9.238 1.00 58.78 99 LYS A O 1
ATOM 794 N N . HIS A 1 100 ? -2.600 -12.595 -7.039 1.00 53.97 100 HIS A N 1
ATOM 795 C CA . HIS A 1 100 ? -1.216 -13.039 -7.041 1.00 53.97 100 HIS A CA 1
ATOM 796 C C . HIS A 1 100 ? -1.081 -14.574 -7.078 1.00 53.97 100 HIS A C 1
ATOM 798 O O . HIS A 1 100 ? -0.187 -15.077 -7.752 1.00 53.97 100 HIS A O 1
ATOM 804 N N . ASP A 1 101 ? -1.955 -15.333 -6.408 1.00 51.78 101 ASP A N 1
ATOM 805 C CA . ASP A 1 101 ? -1.877 -16.805 -6.424 1.00 51.78 101 ASP A CA 1
ATOM 806 C C . ASP A 1 101 ? -2.361 -17.432 -7.743 1.00 51.78 101 ASP A C 1
ATOM 808 O O . ASP A 1 101 ? -1.928 -18.531 -8.090 1.00 51.78 101 ASP A O 1
ATOM 812 N N . LEU A 1 102 ? -3.216 -16.739 -8.501 1.00 50.06 102 LEU A N 1
ATOM 813 C CA . LEU A 1 102 ? -3.660 -17.183 -9.829 1.00 50.06 102 LEU A CA 1
ATOM 814 C C . LEU A 1 102 ? -2.625 -16.944 -10.942 1.00 50.06 102 LEU A C 1
ATOM 816 O O . LEU A 1 102 ? -2.687 -17.621 -11.966 1.00 50.06 102 LEU A O 1
ATOM 820 N N . ASP A 1 103 ? -1.681 -16.023 -10.739 1.00 47.50 103 ASP A N 1
ATOM 821 C CA . ASP A 1 103 ? -0.641 -15.663 -11.716 1.00 47.50 103 ASP A CA 1
ATOM 822 C C . ASP A 1 103 ? 0.698 -16.404 -11.479 1.00 47.50 103 ASP A C 1
ATOM 824 O O . ASP A 1 103 ? 1.735 -16.015 -12.030 1.00 47.50 103 ASP A O 1
ATOM 828 N N . ARG A 1 104 ? 0.690 -17.465 -10.654 1.00 43.03 104 ARG A N 1
ATOM 829 C CA . ARG A 1 104 ? 1.870 -18.241 -10.233 1.00 43.03 104 ARG A CA 1
ATOM 830 C C . ARG A 1 104 ? 2.109 -19.526 -11.025 1.00 43.03 104 ARG A C 1
ATOM 832 O O . ARG A 1 104 ? 1.128 -20.220 -11.370 1.00 43.03 104 ARG A O 1
#

Sequence (104 aa):
EKHLPPHEREQCLAEIAQCDEDAKACKQEGEAKHQQLLEALEKGLHHRRRLYQEASPEVHEACRHLCEACNFIATRLLQQDNMPGAHSLLKRAEQVSDKHDLDR

pLDDT: mean 87.87, std 12.01, range [43.03, 96.75]